Protein AF-A0A382UQH7-F1 (afdb_monomer_lite)

Secondary structure (DSSP, 8-state):
-EEEEE--SGGGHHHHHHHHTSSSEEEEEE-PPP--S-SS---

Organism: NCBI:txid408172

Foldseek 3Di:
DEDEAEDEDPVCVVVVVVCVPDPYHHPYYHYDPDDDPDDDDDD

Sequence (43 aa):
MKLAFMGTPHFAVPTLDALITSEHELALVVTNPDRPAGRGRKL

Radius of gyration: 13.51 Å; chains: 1; bounding box: 33×16×32 Å

pLDDT: mean 90.41, std 13.65, range [50.28, 98.25]

InterPro domains:
  IPR036477 Formyl transferase, N-terminal domain superfamily [SSF53328] (1-41)

Structure (mmCIF, N/CA/C/O backbone):
data_AF-A0A382UQH7-F1
#
_entry.id   AF-A0A382UQH7-F1
#
loop_
_atom_site.group_PDB
_atom_site.id
_atom_site.type_symbol
_atom_site.label_atom_id
_atom_site.label_alt_id
_atom_site.label_comp_id
_atom_site.label_asym_id
_atom_site.label_entity_id
_atom_site.label_seq_id
_atom_site.pdbx_PDB_ins_code
_atom_site.Cartn_x
_atom_site.Cartn_y
_atom_site.Cartn_z
_atom_site.occupancy
_atom_site.B_iso_or_equiv
_atom_site.auth_seq_id
_atom_site.auth_comp_id
_atom_site.auth_asym_id
_atom_site.auth_atom_id
_atom_site.pdbx_PDB_model_num
ATOM 1 N N . MET A 1 1 ? -10.156 7.378 9.974 1.00 95.12 1 MET A N 1
ATOM 2 C CA . MET A 1 1 ? -9.972 8.354 8.868 1.00 95.12 1 MET A CA 1
ATOM 3 C C . MET A 1 1 ? -9.953 7.592 7.553 1.00 95.12 1 MET A C 1
ATOM 5 O O . MET A 1 1 ? -9.521 6.447 7.577 1.00 95.12 1 MET A O 1
ATOM 9 N N . LYS A 1 2 ? -10.408 8.188 6.444 1.00 97.75 2 LYS A N 1
ATOM 10 C CA . LYS A 1 2 ? -10.265 7.591 5.105 1.00 97.75 2 LYS A CA 1
ATOM 11 C C . LYS A 1 2 ? -8.903 7.936 4.518 1.00 97.75 2 LYS A C 1
ATOM 13 O O . LYS A 1 2 ? -8.545 9.111 4.490 1.00 97.75 2 LYS A O 1
ATOM 18 N N . LEU A 1 3 ? -8.173 6.928 4.055 1.00 97.88 3 LEU A N 1
ATOM 19 C CA . LEU A 1 3 ? -6.820 7.053 3.521 1.00 97.88 3 LEU A CA 1
ATOM 20 C C . LEU A 1 3 ? -6.728 6.502 2.099 1.00 97.88 3 LEU A C 1
ATOM 22 O O . LEU A 1 3 ? -7.429 5.560 1.730 1.00 97.88 3 LEU A O 1
AT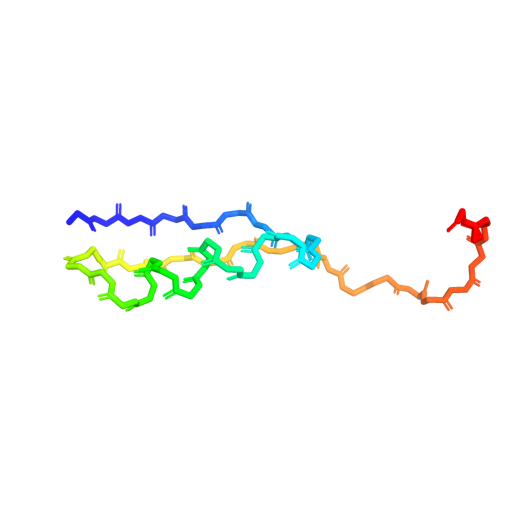OM 26 N N . ALA A 1 4 ? -5.806 7.072 1.329 1.00 97.94 4 ALA A N 1
ATOM 27 C CA . ALA A 1 4 ? -5.306 6.492 0.093 1.00 97.94 4 ALA A CA 1
ATOM 28 C C . ALA A 1 4 ? -3.812 6.194 0.266 1.00 97.94 4 ALA A C 1
ATOM 30 O O . ALA A 1 4 ? -3.063 7.046 0.747 1.00 97.94 4 ALA A O 1
ATOM 31 N N . PHE A 1 5 ? -3.381 4.999 -0.127 1.00 98.25 5 PHE A N 1
ATOM 32 C CA . PHE A 1 5 ? -1.976 4.600 -0.131 1.00 98.25 5 PHE A CA 1
ATOM 33 C C . PHE A 1 5 ? -1.434 4.617 -1.560 1.00 98.25 5 PHE A C 1
ATOM 35 O O . PHE A 1 5 ? -2.063 4.087 -2.474 1.00 98.25 5 PHE A O 1
ATOM 42 N N . MET A 1 6 ? -0.257 5.212 -1.755 1.00 98.06 6 MET A N 1
ATOM 43 C CA . MET A 1 6 ? 0.418 5.271 -3.053 1.00 98.06 6 MET A CA 1
ATOM 44 C C . MET A 1 6 ? 1.814 4.665 -2.908 1.00 98.06 6 MET A C 1
ATOM 46 O O . MET A 1 6 ? 2.709 5.282 -2.332 1.00 98.06 6 MET A O 1
ATOM 50 N N . GLY A 1 7 ? 1.998 3.445 -3.408 1.00 96.69 7 GLY A N 1
ATOM 51 C CA . GLY A 1 7 ? 3.230 2.686 -3.234 1.00 96.69 7 GLY A CA 1
ATOM 52 C C . GLY A 1 7 ? 3.388 1.593 -4.286 1.00 96.69 7 GLY A C 1
ATOM 53 O O . GLY A 1 7 ? 2.425 1.020 -4.777 1.00 96.69 7 GLY A O 1
ATOM 54 N N . THR A 1 8 ? 4.634 1.325 -4.657 1.00 95.56 8 THR A N 1
ATOM 55 C CA . THR A 1 8 ? 5.030 0.300 -5.640 1.00 95.56 8 THR A CA 1
ATOM 56 C C . THR A 1 8 ? 6.246 -0.515 -5.205 1.00 95.56 8 THR A C 1
ATOM 58 O O . THR A 1 8 ? 6.235 -1.728 -5.400 1.00 95.56 8 THR A O 1
ATOM 61 N N . PRO A 1 9 ? 7.331 0.088 -4.678 1.00 93.94 9 PRO A N 1
ATOM 62 C CA . PRO A 1 9 ? 8.534 -0.682 -4.402 1.00 93.94 9 PRO A CA 1
ATOM 63 C C . PRO A 1 9 ? 8.315 -1.622 -3.217 1.00 93.94 9 PRO A C 1
ATOM 65 O O . PRO A 1 9 ? 7.479 -1.368 -2.353 1.00 93.94 9 PRO A O 1
ATOM 68 N N . HIS A 1 10 ? 9.125 -2.678 -3.141 1.00 94.25 10 HIS A N 1
ATOM 69 C CA . HIS A 1 10 ? 8.997 -3.692 -2.092 1.00 94.25 10 HIS A CA 1
ATOM 70 C C . HIS A 1 10 ? 9.079 -3.106 -0.670 1.00 94.25 10 HIS A C 1
ATOM 72 O O . HIS A 1 10 ? 8.378 -3.559 0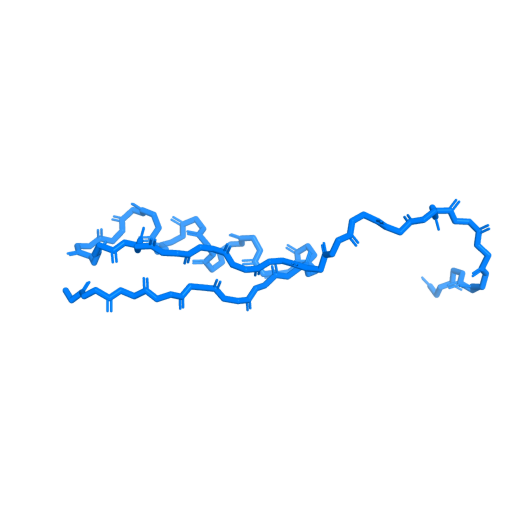.226 1.00 94.25 10 HIS A O 1
ATOM 78 N N . PHE A 1 11 ? 9.854 -2.032 -0.471 1.00 95.50 11 PHE A N 1
ATOM 79 C CA . PHE A 1 11 ? 9.946 -1.359 0.829 1.00 95.50 11 PHE A CA 1
ATOM 80 C C . PHE A 1 11 ? 8.643 -0.676 1.277 1.00 95.50 11 PHE A C 1
ATOM 82 O O . PHE A 1 11 ? 8.528 -0.315 2.443 1.00 95.50 11 PHE A O 1
ATOM 89 N N . ALA A 1 12 ? 7.681 -0.463 0.375 1.00 97.38 12 ALA A N 1
ATOM 90 C CA . ALA A 1 12 ? 6.398 0.154 0.701 1.0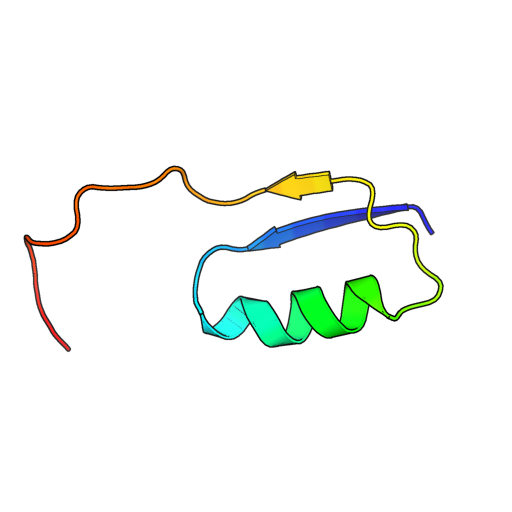0 97.38 12 ALA A CA 1
ATOM 91 C C . ALA A 1 12 ? 5.399 -0.857 1.301 1.00 97.38 12 ALA A C 1
ATOM 93 O O . ALA A 1 12 ? 4.413 -0.450 1.912 1.00 97.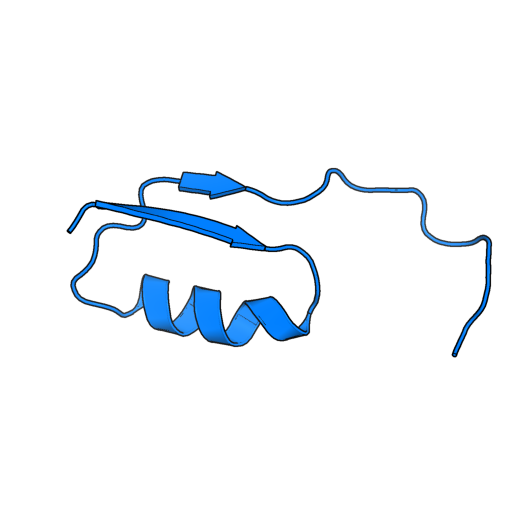38 12 ALA A O 1
ATOM 94 N N . VAL A 1 13 ? 5.659 -2.163 1.158 1.00 96.94 13 VAL A N 1
ATOM 95 C CA . VAL A 1 13 ? 4.770 -3.240 1.624 1.00 96.94 13 VAL A CA 1
ATOM 96 C C . VAL A 1 13 ? 4.550 -3.206 3.143 1.00 96.94 13 VAL A C 1
ATOM 98 O O . VAL A 1 13 ? 3.390 -3.187 3.542 1.00 96.94 13 VAL A O 1
ATOM 101 N N . PRO A 1 14 ? 5.580 -3.064 4.006 1.00 98.19 14 PRO A N 1
ATOM 102 C CA . PRO A 1 14 ? 5.354 -3.015 5.454 1.00 98.19 14 PRO A CA 1
ATOM 103 C C . PRO A 1 14 ? 4.465 -1.844 5.896 1.00 98.19 14 PRO A C 1
ATOM 105 O O . PRO A 1 14 ? 3.714 -1.955 6.863 1.00 98.19 14 PRO A O 1
ATOM 108 N N . THR A 1 15 ? 4.524 -0.711 5.187 1.00 98.06 15 THR A N 1
ATOM 109 C CA . THR A 1 15 ? 3.633 0.427 5.449 1.00 98.06 15 THR A CA 1
ATOM 110 C C . THR A 1 15 ? 2.195 0.108 5.052 1.00 98.06 15 THR A C 1
ATOM 112 O O . THR A 1 15 ? 1.279 0.441 5.800 1.00 98.06 15 THR A O 1
ATOM 115 N N . LEU A 1 16 ? 1.987 -0.544 3.905 1.00 98.06 16 LEU A N 1
ATOM 116 C CA . LEU A 1 16 ? 0.661 -0.990 3.480 1.00 98.06 16 LEU A CA 1
ATOM 117 C C . LEU A 1 16 ? 0.055 -1.973 4.492 1.00 98.06 16 LEU A C 1
ATOM 119 O O . L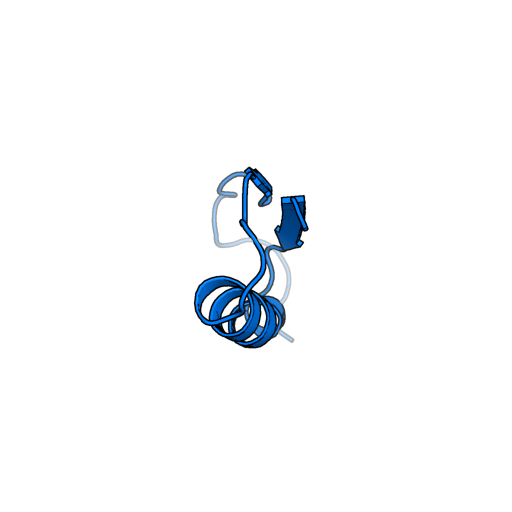EU A 1 16 ? -1.093 -1.790 4.888 1.00 98.06 16 LEU A O 1
ATOM 123 N N . ASP A 1 17 ? 0.836 -2.950 4.959 1.00 98.06 17 ASP A N 1
ATOM 124 C CA . ASP A 1 17 ? 0.391 -3.942 5.945 1.00 98.06 17 ASP A CA 1
ATOM 125 C C . ASP A 1 17 ? -0.060 -3.272 7.248 1.00 98.06 17 ASP A C 1
ATOM 127 O O . ASP A 1 17 ? -1.152 -3.544 7.751 1.00 98.06 17 ASP A O 1
ATOM 131 N N . ALA A 1 18 ? 0.732 -2.323 7.755 1.00 98.00 18 ALA A N 1
ATOM 132 C CA . ALA A 1 18 ? 0.382 -1.569 8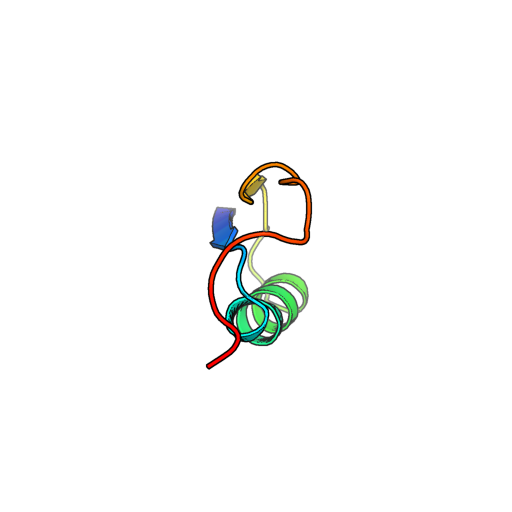.954 1.00 98.00 18 ALA A CA 1
ATOM 133 C C . ALA A 1 18 ? -0.927 -0.778 8.783 1.00 98.00 18 ALA A C 1
ATOM 135 O O . ALA A 1 18 ? -1.757 -0.756 9.694 1.00 98.00 18 ALA A O 1
ATOM 136 N N . LEU A 1 19 ? -1.138 -0.161 7.612 1.00 97.81 19 LEU A N 1
ATOM 137 C CA . LEU A 1 19 ? -2.361 0.588 7.308 1.00 97.81 19 LEU A CA 1
ATOM 138 C C . LEU A 1 19 ? -3.592 -0.320 7.223 1.00 97.81 19 LEU A C 1
ATOM 140 O O . LEU A 1 19 ? -4.644 0.065 7.729 1.00 97.81 19 LEU A O 1
ATOM 144 N N . ILE A 1 20 ? -3.462 -1.517 6.645 1.00 96.88 20 ILE A N 1
ATOM 145 C CA . ILE A 1 20 ? -4.544 -2.512 6.571 1.00 96.88 20 ILE A CA 1
ATOM 146 C C . ILE A 1 20 ? -4.996 -2.942 7.972 1.00 96.88 20 ILE A C 1
ATOM 148 O O . ILE A 1 20 ? -6.184 -3.154 8.194 1.00 96.88 20 ILE A O 1
ATOM 152 N N . THR A 1 21 ? -4.063 -3.047 8.921 1.00 97.38 21 THR A N 1
ATOM 153 C CA . THR A 1 21 ? -4.364 -3.431 10.312 1.00 97.38 21 THR A CA 1
ATOM 154 C C . THR A 1 21 ? -4.733 -2.261 11.227 1.00 97.38 21 THR A C 1
ATOM 156 O O . THR A 1 21 ? -4.992 -2.468 12.410 1.00 97.38 21 THR A O 1
ATOM 159 N N . SER A 1 22 ? -4.721 -1.030 10.715 1.00 97.44 22 SER A N 1
ATOM 160 C CA . SER A 1 22 ? -5.007 0.165 11.510 1.00 97.44 22 SER A CA 1
ATOM 161 C C . SER A 1 22 ? -6.511 0.423 11.657 1.00 97.44 22 SER A C 1
ATOM 163 O O . SER A 1 22 ? -7.336 -0.143 10.949 1.00 97.44 22 SER A O 1
ATOM 165 N N . GLU A 1 23 ? -6.880 1.358 12.532 1.00 97.88 23 GLU A N 1
ATOM 166 C CA . GLU A 1 23 ? -8.267 1.837 12.668 1.00 97.88 23 GLU A CA 1
ATOM 167 C C . GLU A 1 23 ? -8.708 2.757 11.508 1.00 97.88 23 GLU A C 1
ATOM 169 O O . GLU A 1 23 ? -9.786 3.361 11.527 1.00 97.88 23 GLU A O 1
ATOM 174 N N . HIS A 1 24 ? -7.849 2.959 10.509 1.00 97.75 24 HIS A N 1
ATOM 175 C CA . HIS A 1 24 ? -8.147 3.784 9.351 1.00 97.75 24 HIS A CA 1
ATOM 176 C C . HIS A 1 24 ? -8.767 2.958 8.223 1.00 97.75 24 HIS A C 1
ATOM 178 O O . HIS A 1 24 ? -8.405 1.815 7.978 1.00 97.75 24 HIS A O 1
ATOM 184 N N . GLU A 1 25 ? -9.685 3.575 7.485 1.00 97.81 25 GLU A N 1
ATOM 185 C CA . GLU A 1 25 ? -10.275 2.968 6.300 1.00 97.81 25 GLU A CA 1
ATOM 186 C C . GLU A 1 25 ? -9.366 3.242 5.100 1.00 97.81 25 GLU A C 1
ATOM 188 O O . GLU A 1 25 ? -9.252 4.384 4.643 1.00 97.81 25 GLU A O 1
ATOM 193 N N . LEU A 1 26 ? -8.716 2.202 4.582 1.00 97.44 26 LEU A N 1
ATOM 194 C CA . LEU A 1 26 ? -7.912 2.294 3.370 1.00 97.44 26 LEU A CA 1
ATOM 195 C C . LEU A 1 26 ? -8.817 2.204 2.131 1.00 97.44 26 LEU A C 1
ATOM 197 O O . LEU A 1 26 ? -9.146 1.121 1.657 1.00 97.44 26 LEU A O 1
ATOM 201 N N . ALA A 1 27 ? -9.237 3.357 1.615 1.00 98.06 27 ALA A N 1
ATOM 202 C CA . ALA A 1 27 ? -10.238 3.457 0.554 1.00 98.06 27 ALA A CA 1
ATOM 203 C C . ALA A 1 27 ? -9.663 3.262 -0.860 1.00 98.06 27 ALA A C 1
ATOM 205 O O . ALA A 1 27 ? -10.410 2.972 -1.794 1.00 98.06 27 ALA A O 1
ATOM 206 N N . LEU A 1 28 ? -8.354 3.462 -1.039 1.00 98.19 28 LEU A N 1
ATOM 207 C CA . LEU A 1 28 ? -7.693 3.360 -2.338 1.00 98.19 28 LEU A CA 1
ATOM 208 C C . LEU A 1 28 ? -6.231 2.937 -2.187 1.00 98.19 28 LEU A C 1
ATOM 210 O O . LEU A 1 28 ? -5.516 3.431 -1.314 1.00 98.19 28 LEU A O 1
ATOM 214 N N . VAL A 1 29 ? -5.781 2.088 -3.109 1.00 97.75 29 VAL A N 1
ATOM 215 C CA . VAL A 1 29 ? -4.374 1.740 -3.307 1.00 97.75 29 VAL A CA 1
ATOM 216 C C . VAL A 1 29 ? -3.983 2.090 -4.738 1.00 97.75 29 VAL A C 1
ATOM 218 O O . VAL A 1 29 ? -4.628 1.650 -5.688 1.00 97.75 29 VAL A O 1
ATOM 221 N N . VAL A 1 30 ? -2.922 2.879 -4.893 1.00 98.06 30 VAL A N 1
ATOM 222 C CA . VAL A 1 30 ? -2.339 3.239 -6.188 1.00 98.06 30 VAL A CA 1
ATOM 223 C C . VAL A 1 30 ? -0.943 2.641 -6.285 1.00 98.06 30 VAL A C 1
ATOM 225 O O . VAL A 1 30 ? -0.097 2.875 -5.423 1.00 98.06 30 VAL A O 1
ATOM 228 N N . THR A 1 31 ? -0.695 1.907 -7.366 1.00 97.19 31 THR A N 1
ATOM 229 C CA . THR A 1 31 ? 0.613 1.342 -7.705 1.00 97.19 31 THR A CA 1
ATOM 230 C C . THR A 1 31 ? 0.961 1.665 -9.157 1.00 97.19 31 THR A C 1
ATOM 232 O O . THR A 1 31 ? 0.081 1.985 -9.960 1.00 97.19 31 THR A O 1
ATOM 235 N N . ASN A 1 32 ? 2.244 1.605 -9.509 1.00 94.81 32 ASN A N 1
ATOM 236 C CA . ASN A 1 32 ? 2.652 1.662 -10.903 1.00 94.81 32 ASN A CA 1
ATOM 237 C C . ASN A 1 32 ? 2.106 0.431 -11.644 1.00 94.81 32 ASN A C 1
ATOM 239 O O . ASN A 1 32 ? 2.111 -0.663 -11.079 1.00 94.81 32 ASN A O 1
ATOM 243 N N . PRO A 1 33 ? 1.690 0.580 -12.911 1.00 92.44 33 PRO A N 1
ATOM 244 C CA . PRO A 1 33 ? 1.300 -0.555 -13.734 1.00 92.44 33 PRO A CA 1
ATOM 245 C C . PRO A 1 33 ? 2.477 -1.513 -13.924 1.00 92.44 33 PRO A C 1
ATOM 247 O O . PRO A 1 33 ? 3.640 -1.086 -13.924 1.00 92.44 33 PRO A O 1
ATOM 250 N N . ASP A 1 34 ? 2.164 -2.786 -14.147 1.00 89.81 34 ASP A N 1
ATOM 251 C CA . ASP A 1 34 ? 3.160 -3.800 -14.471 1.00 89.81 34 ASP A CA 1
ATOM 252 C C . ASP A 1 34 ? 3.998 -3.347 -15.669 1.00 89.81 34 ASP A C 1
ATOM 254 O O . ASP A 1 34 ? 3.485 -2.972 -16.727 1.00 89.81 34 ASP A O 1
ATOM 258 N N . ARG A 1 35 ? 5.320 -3.362 -15.499 1.00 83.75 35 ARG A N 1
ATOM 259 C CA . ARG A 1 35 ? 6.272 -3.086 -16.576 1.00 83.75 35 ARG A CA 1
ATOM 260 C C . ARG A 1 35 ? 6.985 -4.381 -16.935 1.00 83.75 35 ARG A C 1
ATOM 262 O O . ARG A 1 35 ? 7.293 -5.152 -16.025 1.00 83.75 35 ARG A O 1
ATOM 269 N N . PRO A 1 36 ? 7.305 -4.615 -18.219 1.00 81.56 36 PRO A N 1
ATOM 270 C CA . PRO A 1 36 ? 8.130 -5.748 -18.607 1.00 81.56 36 PRO A CA 1
ATOM 271 C C . PRO A 1 36 ? 9.413 -5.781 -17.773 1.00 81.56 36 PRO A C 1
ATOM 273 O O . PRO A 1 36 ? 10.202 -4.833 -17.778 1.00 81.56 36 PRO A O 1
ATOM 276 N N . ALA A 1 37 ? 9.605 -6.867 -17.030 1.00 72.69 37 ALA A N 1
ATOM 277 C CA . ALA A 1 37 ? 10.835 -7.092 -16.295 1.00 72.69 37 ALA A CA 1
ATOM 278 C C . ALA A 1 37 ? 11.945 -7.469 -17.287 1.00 72.69 37 ALA A C 1
ATOM 280 O O . ALA A 1 37 ? 11.757 -8.328 -18.145 1.00 72.69 37 ALA A O 1
ATOM 281 N N . GLY A 1 38 ? 13.113 -6.837 -17.158 1.00 70.50 38 GLY A N 1
ATOM 282 C CA . GLY A 1 38 ? 14.289 -7.169 -17.965 1.00 70.50 38 GLY A CA 1
ATOM 283 C C . GLY A 1 38 ? 14.599 -6.184 -19.093 1.00 70.50 38 GLY A C 1
ATOM 284 O O . GLY A 1 38 ? 14.451 -6.501 -20.267 1.00 70.50 38 GLY A O 1
ATOM 285 N N . ARG A 1 39 ? 15.133 -5.012 -18.729 1.00 63.91 39 ARG A N 1
ATOM 286 C CA . ARG A 1 39 ? 16.245 -4.316 -19.410 1.00 63.91 39 ARG A CA 1
ATOM 287 C C . ARG A 1 39 ? 16.694 -3.133 -18.543 1.00 63.91 39 ARG A C 1
ATOM 289 O O . ARG A 1 39 ? 15.895 -2.250 -18.265 1.00 63.91 39 ARG A O 1
ATOM 296 N N . GLY A 1 40 ? 17.975 -3.121 -18.155 1.00 65.44 40 GLY A N 1
ATOM 297 C CA . GLY A 1 40 ? 18.631 -1.994 -17.472 1.00 65.44 40 GLY A CA 1
ATOM 298 C C . GLY A 1 40 ? 18.944 -2.218 -15.987 1.00 65.44 40 GLY A C 1
ATOM 299 O O . GLY A 1 40 ? 18.085 -2.025 -15.142 1.00 65.44 40 GLY A O 1
ATOM 300 N N . ARG A 1 41 ? 20.209 -2.591 -15.732 1.00 55.31 41 ARG A N 1
ATOM 301 C CA . ARG A 1 41 ? 20.988 -2.618 -14.472 1.00 55.31 41 ARG A CA 1
ATOM 302 C C . ARG A 1 41 ? 20.350 -3.240 -13.217 1.00 55.31 41 ARG A C 1
ATOM 304 O O . ARG A 1 41 ? 19.609 -2.603 -12.480 1.00 55.31 41 ARG A O 1
ATOM 311 N N . LYS A 1 42 ? 20.823 -4.458 -12.915 1.00 50.28 42 LYS A N 1
ATOM 312 C CA . LYS A 1 42 ? 21.041 -4.914 -11.536 1.00 50.28 42 LYS A CA 1
ATOM 313 C C . LYS A 1 42 ? 22.005 -3.929 -10.861 1.00 50.28 42 LYS A C 1
ATOM 315 O O . LYS A 1 42 ? 23.080 -3.681 -11.413 1.00 50.28 42 LYS A O 1
ATOM 320 N N . LEU A 1 43 ? 21.595 -3.367 -9.733 1.00 51.78 43 LEU A N 1
ATOM 321 C CA . LEU A 1 43 ? 22.490 -2.858 -8.696 1.00 51.78 43 LEU A CA 1
ATOM 322 C C . LEU A 1 43 ? 22.498 -3.905 -7.585 1.00 51.78 43 LEU A C 1
ATOM 324 O O . LEU A 1 43 ? 21.393 -4.418 -7.294 1.00 51.78 43 LEU A O 1
#